Protein AF-A9YVJ6-F1 (afdb_monomer)

Secondary structure (DSSP, 8-state):
-TTT-PPPEEETTTTEEE-TTT--EEEGGGTTEEEESS-SSPPPEEEEEEETTTTEEEEEEEESPPTT-SSS--

Organism: Thiomonas delicata (NCBI:txid364030)

Mean predicted aligned error: 2.03 Å

Structure (mmCIF, N/CA/C/O backbone):
data_AF-A9YVJ6-F1
#
_entry.id   AF-A9YVJ6-F1
#
loop_
_atom_site.group_PDB
_atom_site.id
_atom_site.type_symbol
_atom_site.label_atom_id
_atom_site.label_alt_id
_atom_site.label_comp_id
_atom_site.label_asym_id
_atom_site.label_entity_id
_atom_site.label_seq_id
_atom_site.pdbx_PDB_ins_code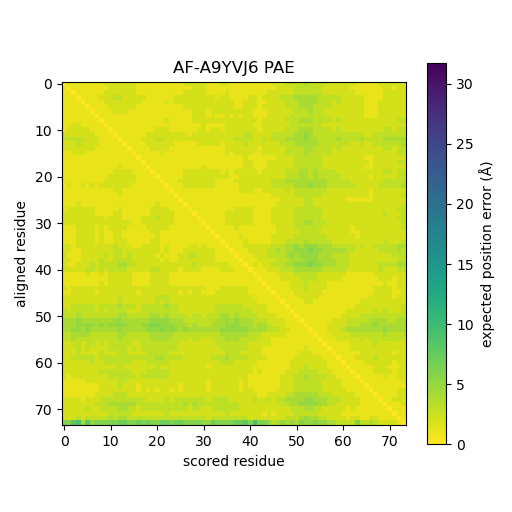
_atom_site.Cartn_x
_atom_site.Cartn_y
_atom_site.Cartn_z
_atom_site.occupancy
_atom_site.B_iso_or_equiv
_atom_site.auth_seq_id
_atom_site.auth_comp_id
_atom_site.auth_asym_id
_atom_site.auth_atom_id
_atom_site.pdbx_PDB_model_num
ATOM 1 N N . CYS A 1 1 ? 6.761 -5.515 -4.542 1.00 98.44 1 CYS A N 1
ATOM 2 C CA . CYS A 1 1 ? 6.769 -4.506 -5.626 1.00 98.44 1 CYS A CA 1
ATOM 3 C C . CYS A 1 1 ? 5.904 -5.022 -6.770 1.00 98.44 1 CYS A C 1
ATOM 5 O O . CYS A 1 1 ? 6.070 -6.189 -7.110 1.00 98.44 1 CYS A O 1
ATOM 7 N N . THR A 1 2 ? 5.035 -4.201 -7.363 1.00 98.50 2 THR A N 1
ATOM 8 C CA . THR A 1 2 ? 4.185 -4.588 -8.509 1.00 98.50 2 THR A CA 1
ATOM 9 C C . THR A 1 2 ? 4.958 -4.836 -9.804 1.00 98.50 2 THR A C 1
ATOM 11 O O . THR A 1 2 ? 4.461 -5.548 -10.659 1.00 98.50 2 THR A O 1
ATOM 14 N N . HIS A 1 3 ? 6.198 -4.345 -9.929 1.00 98.50 3 HIS A N 1
ATOM 15 C CA . HIS A 1 3 ? 7.048 -4.627 -11.093 1.00 98.50 3 HIS A CA 1
ATOM 16 C C . HIS A 1 3 ? 7.472 -6.109 -11.179 1.00 98.50 3 HIS A C 1
ATO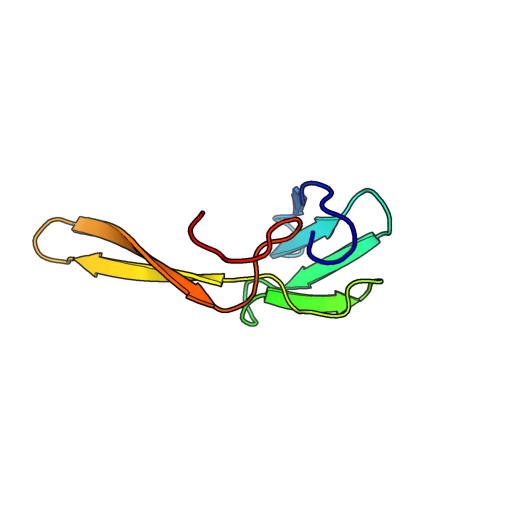M 18 O O . HIS A 1 3 ? 7.010 -6.846 -12.036 1.00 98.50 3 HIS A O 1
ATOM 24 N N . MET A 1 4 ? 8.371 -6.549 -10.288 1.00 98.38 4 MET A N 1
ATOM 25 C CA . MET A 1 4 ? 8.967 -7.900 -10.299 1.00 98.38 4 MET A CA 1
ATOM 26 C C . MET A 1 4 ? 9.085 -8.501 -8.887 1.00 98.38 4 MET A C 1
ATOM 28 O O . MET A 1 4 ? 10.009 -9.244 -8.571 1.00 98.38 4 MET A O 1
ATOM 32 N N . GLY A 1 5 ? 8.182 -8.124 -7.978 1.00 98.38 5 GLY A N 1
ATOM 33 C CA . GLY A 1 5 ? 7.999 -8.839 -6.711 1.00 98.38 5 GLY A CA 1
ATOM 34 C C . GLY A 1 5 ? 8.946 -8.516 -5.567 1.00 98.38 5 GLY A C 1
ATOM 35 O O . GLY A 1 5 ? 8.627 -8.876 -4.439 1.00 98.38 5 GLY A O 1
ATOM 36 N N . CYS A 1 6 ? 10.039 -7.784 -5.793 1.00 98.62 6 CYS A N 1
ATOM 37 C CA . CYS A 1 6 ? 10.964 -7.442 -4.708 1.00 98.62 6 CYS A CA 1
ATOM 38 C C . CYS A 1 6 ? 10.247 -6.791 -3.502 1.00 98.62 6 CYS A C 1
ATOM 40 O O . CYS A 1 6 ? 9.372 -5.932 -3.712 1.00 98.62 6 CYS A O 1
ATOM 42 N N . PRO A 1 7 ? 10.598 -7.160 -2.254 1.00 98.69 7 PRO A N 1
ATOM 43 C CA . PRO A 1 7 ? 10.072 -6.508 -1.059 1.00 98.69 7 PRO A CA 1
ATOM 44 C C . PRO A 1 7 ? 10.381 -5.009 -1.067 1.00 98.69 7 PRO A C 1
ATOM 46 O O . PRO A 1 7 ? 11.478 -4.595 -1.442 1.00 98.69 7 PRO A O 1
ATOM 49 N N . LEU A 1 8 ? 9.399 -4.193 -0.690 1.00 98.62 8 LEU A N 1
ATOM 50 C CA . LEU A 1 8 ? 9.577 -2.747 -0.573 1.00 98.62 8 LEU A CA 1
ATOM 51 C C . LEU A 1 8 ? 10.058 -2.396 0.836 1.00 98.62 8 LEU A C 1
ATOM 53 O O . LEU A 1 8 ? 9.646 -3.030 1.804 1.00 98.62 8 LEU A O 1
ATOM 57 N N . MET A 1 9 ? 10.884 -1.360 0.947 1.00 98.69 9 MET A N 1
ATOM 58 C CA . MET A 1 9 ? 11.301 -0.783 2.225 1.00 98.69 9 MET A CA 1
ATOM 59 C C . MET A 1 9 ? 10.561 0.533 2.453 1.00 98.69 9 MET A C 1
ATOM 61 O O . MET A 1 9 ? 10.479 1.347 1.536 1.00 98.69 9 MET A O 1
ATOM 65 N N . TYR A 1 10 ? 10.027 0.753 3.652 1.00 98.69 10 TYR A N 1
ATOM 66 C CA . TYR A 1 10 ? 9.426 2.037 4.011 1.00 98.69 10 TYR A CA 1
ATOM 67 C C . TYR A 1 10 ? 10.510 3.022 4.461 1.00 98.69 10 TYR A C 1
ATOM 69 O O . TYR A 1 10 ? 11.315 2.701 5.335 1.00 98.69 10 TYR A O 1
ATOM 77 N N . ASP A 1 11 ? 10.522 4.216 3.875 1.00 98.44 11 ASP A N 1
ATOM 78 C CA . ASP A 1 11 ? 11.385 5.321 4.284 1.00 98.44 11 ASP A CA 1
ATOM 79 C C . ASP A 1 11 ? 10.564 6.354 5.076 1.00 98.44 11 ASP A C 1
ATOM 81 O O . ASP A 1 11 ? 9.725 7.034 4.482 1.00 98.44 11 ASP A O 1
ATOM 85 N N . PRO A 1 12 ? 10.801 6.526 6.391 1.00 98.19 12 PRO A N 1
ATOM 86 C CA . PRO A 1 12 ? 10.022 7.439 7.222 1.00 98.19 12 PRO A CA 1
ATOM 87 C C . PRO A 1 12 ? 10.286 8.922 6.932 1.00 98.19 12 PRO A C 1
ATOM 89 O O . PRO A 1 12 ? 9.417 9.739 7.222 1.00 98.19 12 PRO A O 1
ATOM 92 N N . GLN A 1 13 ? 11.440 9.287 6.359 1.00 98.19 13 GLN A N 1
ATOM 93 C CA . GLN A 1 13 ? 11.766 10.69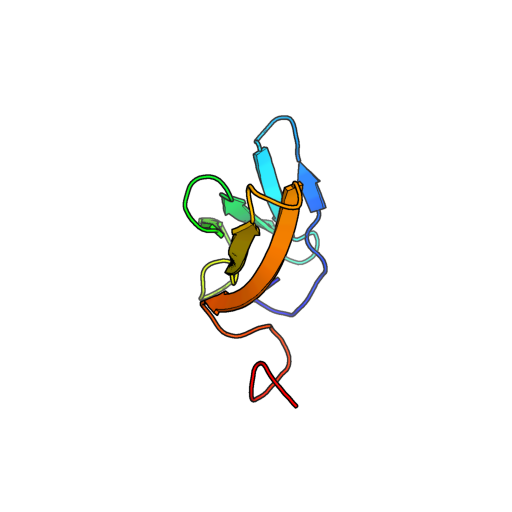0 6.060 1.00 98.19 13 GLN A CA 1
ATOM 94 C C . GLN A 1 13 ? 10.951 11.208 4.877 1.00 98.19 13 GLN A C 1
ATOM 96 O O . GLN A 1 13 ? 10.456 12.330 4.890 1.00 98.19 13 GLN A O 1
ATOM 101 N N . THR A 1 14 ? 10.801 10.367 3.854 1.00 98.06 14 THR A N 1
ATOM 102 C CA . THR A 1 14 ? 10.027 10.692 2.647 1.00 98.06 14 THR A CA 1
ATOM 103 C C . THR A 1 14 ? 8.620 10.106 2.663 1.00 98.06 14 THR A C 1
ATOM 105 O O . THR A 1 14 ? 7.849 10.367 1.746 1.00 98.06 14 THR A O 1
ATOM 108 N N . ARG A 1 15 ? 8.299 9.306 3.687 1.00 98.50 15 ARG A N 1
ATOM 109 C CA . ARG A 1 15 ? 7.032 8.586 3.865 1.00 98.50 15 ARG A CA 1
ATOM 110 C C . ARG A 1 15 ? 6.652 7.754 2.642 1.00 98.50 15 ARG A C 1
ATOM 112 O O . ARG A 1 15 ? 5.482 7.646 2.316 1.00 98.50 15 ARG A O 1
ATOM 119 N N . SER A 1 16 ? 7.636 7.152 1.975 1.00 98.69 16 SER A N 1
ATOM 120 C CA . SER A 1 16 ? 7.447 6.407 0.725 1.00 98.69 16 SER A CA 1
ATOM 121 C C . SER A 1 16 ?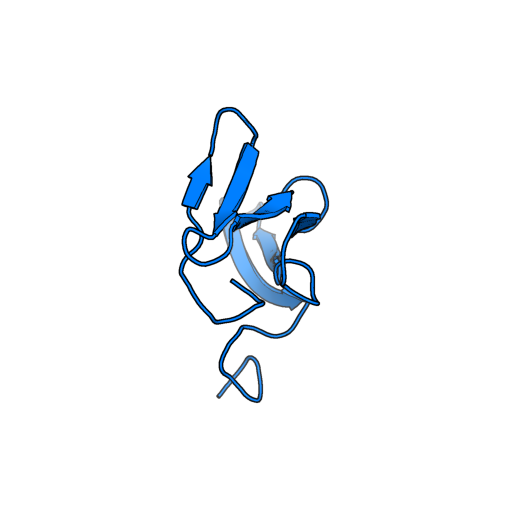 7.911 4.955 0.840 1.00 98.69 16 SER A C 1
ATOM 123 O O . SER A 1 16 ? 8.787 4.623 1.641 1.00 98.69 16 SER A O 1
ATOM 125 N N . PHE A 1 17 ? 7.342 4.075 0.018 1.00 98.81 17 PHE A N 1
ATOM 126 C CA . PHE A 1 17 ? 7.835 2.710 -0.158 1.00 98.81 17 PHE A CA 1
ATOM 127 C C . PHE A 1 17 ? 8.818 2.647 -1.328 1.00 98.81 17 PHE A C 1
ATOM 129 O O . PHE A 1 17 ? 8.469 3.022 -2.445 1.00 98.81 17 PHE A O 1
ATOM 136 N N . LYS A 1 18 ? 10.026 2.125 -1.099 1.00 98.62 18 LYS A N 1
ATOM 137 C CA . LYS A 1 18 ? 11.126 2.084 -2.074 1.00 98.62 18 LYS A CA 1
ATOM 138 C C . LYS A 1 18 ? 11.506 0.650 -2.431 1.00 98.62 18 LYS A C 1
ATOM 140 O O . LYS A 1 18 ? 11.774 -0.178 -1.560 1.00 98.62 18 LYS A O 1
ATOM 145 N N . CYS A 1 19 ? 11.542 0.355 -3.725 1.00 98.69 19 CYS A N 1
ATOM 146 C CA . CYS A 1 19 ? 11.972 -0.930 -4.264 1.00 98.69 19 CYS A CA 1
ATOM 147 C C . CYS A 1 19 ? 13.494 -0.935 -4.480 1.00 98.69 19 CYS A C 1
ATOM 149 O O . CYS A 1 19 ? 13.981 -0.119 -5.266 1.00 98.69 19 CYS A O 1
ATOM 151 N N . PRO A 1 20 ? 14.253 -1.869 -3.878 1.00 98.38 20 PRO A N 1
ATOM 152 C CA . PRO A 1 20 ? 15.710 -1.905 -4.020 1.00 98.38 20 PRO A CA 1
ATOM 153 C C . PRO A 1 20 ? 16.183 -2.433 -5.381 1.00 98.38 20 PRO A C 1
ATOM 155 O O . PRO A 1 20 ? 17.331 -2.218 -5.745 1.00 98.38 20 PRO A O 1
ATOM 158 N N . CYS A 1 21 ? 15.325 -3.130 -6.132 1.00 98.44 21 CYS A N 1
ATOM 159 C CA . CYS A 1 21 ? 15.739 -3.817 -7.358 1.00 98.44 21 CYS A CA 1
ATOM 160 C C . CYS A 1 21 ? 15.851 -2.879 -8.566 1.00 98.44 21 CYS A C 1
ATOM 162 O O . CYS A 1 21 ? 16.819 -2.939 -9.310 1.00 98.44 21 CYS A O 1
ATOM 164 N N . HIS A 1 22 ? 14.853 -2.012 -8.761 1.00 98.19 22 HIS A N 1
ATOM 165 C CA . HIS A 1 22 ? 14.755 -1.140 -9.943 1.00 98.19 22 HIS A CA 1
ATOM 166 C C . HIS A 1 22 ? 14.226 0.257 -9.581 1.00 98.19 22 HIS A C 1
ATOM 168 O O . HIS A 1 22 ? 13.557 0.905 -10.382 1.00 98.19 22 HIS A O 1
ATOM 174 N N . TYR A 1 23 ? 14.447 0.678 -8.332 1.00 97.88 23 TYR A N 1
ATOM 175 C CA . TYR A 1 23 ? 14.212 2.042 -7.842 1.00 97.88 23 TYR A CA 1
ATOM 176 C C . TYR A 1 23 ? 12.783 2.587 -8.002 1.00 97.88 23 TYR A C 1
ATOM 178 O O . TYR A 1 23 ? 12.576 3.796 -8.006 1.00 97.88 23 TYR A O 1
ATOM 186 N N . SER A 1 24 ? 11.778 1.710 -8.109 1.00 98.62 24 SER A N 1
ATOM 187 C CA . SER A 1 24 ? 10.377 2.146 -8.061 1.00 98.62 24 SER A CA 1
ATOM 188 C C . SER A 1 24 ? 10.030 2.664 -6.666 1.00 98.62 24 SER A C 1
ATOM 190 O O . SER A 1 24 ? 10.426 2.052 -5.671 1.00 98.62 24 SER A O 1
ATOM 192 N N . MET A 1 25 ? 9.297 3.769 -6.598 1.00 98.75 25 MET A N 1
ATOM 193 C CA . MET A 1 25 ? 8.868 4.421 -5.365 1.00 98.75 25 MET A CA 1
ATOM 194 C C . MET A 1 25 ? 7.358 4.645 -5.384 1.00 98.75 25 MET A C 1
ATOM 196 O O . MET A 1 25 ? 6.810 5.027 -6.417 1.00 98.75 25 MET A O 1
ATOM 200 N N . PHE A 1 26 ? 6.703 4.436 -4.246 1.00 98.88 26 PHE A N 1
ATOM 201 C CA . PHE A 1 26 ? 5.250 4.531 -4.103 1.00 98.88 26 PHE A CA 1
ATOM 202 C C . PHE A 1 26 ? 4.884 5.397 -2.896 1.00 98.88 26 PHE A C 1
ATOM 204 O O . PHE A 1 26 ? 5.545 5.319 -1.856 1.00 98.88 26 PHE A O 1
ATOM 211 N N . ASP A 1 27 ? 3.833 6.197 -3.035 1.00 98.75 27 ASP A N 1
ATOM 212 C CA . ASP A 1 27 ? 3.323 7.115 -2.017 1.00 98.75 27 ASP A CA 1
ATOM 213 C C . ASP A 1 27 ? 2.108 6.497 -1.287 1.00 98.75 27 ASP A C 1
ATOM 215 O O . ASP A 1 27 ? 1.009 6.438 -1.850 1.00 98.75 27 ASP A O 1
ATOM 219 N N . PRO A 1 28 ? 2.257 6.022 -0.036 1.00 98.38 28 PRO A N 1
ATOM 220 C CA . PRO A 1 28 ? 1.148 5.484 0.745 1.00 98.38 28 PRO A CA 1
ATOM 221 C C . PRO A 1 28 ? 0.104 6.529 1.150 1.00 98.38 28 PRO A C 1
ATOM 223 O O . PRO A 1 28 ? -1.031 6.151 1.432 1.00 98.38 28 PRO A O 1
ATOM 226 N N . GLU A 1 29 ? 0.436 7.822 1.161 1.00 98.50 29 GLU A N 1
ATOM 227 C CA . GLU A 1 29 ? -0.535 8.885 1.450 1.00 98.50 29 GLU A CA 1
ATOM 228 C C . GLU A 1 29 ? -1.441 9.186 0.253 1.00 98.50 29 GLU A C 1
ATOM 230 O O . GLU A 1 29 ? -2.500 9.794 0.406 1.00 98.50 29 GLU A O 1
ATOM 235 N N . LYS A 1 30 ? -1.052 8.720 -0.938 1.00 98.31 30 LYS A N 1
ATOM 236 C CA . LYS A 1 30 ? -1.817 8.842 -2.184 1.00 98.31 30 LYS A CA 1
ATOM 237 C C . LYS A 1 30 ? -2.267 7.482 -2.701 1.00 98.31 30 LYS A C 1
ATOM 239 O O . LYS A 1 30 ? -2.116 7.175 -3.877 1.00 98.31 30 LYS A O 1
ATOM 244 N N . SER A 1 31 ? -2.826 6.661 -1.813 1.00 97.75 31 SER A N 1
ATOM 245 C CA . SER A 1 31 ? -3.377 5.336 -2.149 1.00 97.75 31 SER A CA 1
ATOM 246 C C . SER A 1 31 ? -2.379 4.409 -2.860 1.00 97.75 31 SER A C 1
ATOM 248 O O . SER A 1 31 ? -2.762 3.623 -3.718 1.00 97.75 31 SER A O 1
ATOM 250 N N . GLY A 1 32 ? -1.091 4.505 -2.518 1.00 98.38 32 GLY A N 1
ATOM 251 C CA . GLY A 1 32 ? -0.047 3.677 -3.119 1.00 98.38 32 GLY A CA 1
ATOM 252 C C . GLY A 1 32 ? 0.427 4.149 -4.495 1.00 98.38 32 GLY A C 1
ATOM 253 O O . GLY A 1 32 ? 1.136 3.386 -5.153 1.00 98.38 32 GLY A O 1
ATOM 254 N N . GLN A 1 33 ? 0.070 5.369 -4.919 1.00 98.69 33 GLN A N 1
ATOM 255 C CA . GLN A 1 33 ? 0.453 5.940 -6.212 1.00 98.69 33 GLN A CA 1
ATOM 256 C C . GLN A 1 33 ? 1.952 5.777 -6.482 1.00 98.69 33 GLN A C 1
ATOM 258 O O . GLN A 1 33 ? 2.787 6.157 -5.655 1.00 98.69 33 GLN A O 1
ATOM 263 N N . MET A 1 34 ? 2.313 5.256 -7.655 1.00 98.50 34 MET A N 1
ATOM 264 C CA . MET A 1 34 ? 3.704 5.216 -8.085 1.00 98.50 34 MET A CA 1
ATOM 265 C C . MET A 1 34 ? 4.213 6.644 -8.323 1.00 98.50 34 MET A C 1
ATOM 267 O O . MET A 1 34 ? 3.731 7.362 -9.195 1.00 98.50 34 MET A O 1
ATOM 271 N N . ILE A 1 35 ? 5.230 7.041 -7.561 1.00 98.50 35 ILE A N 1
ATOM 272 C CA . ILE A 1 35 ? 5.914 8.332 -7.702 1.00 98.50 35 ILE A CA 1
ATOM 273 C C . ILE A 1 35 ? 6.807 8.299 -8.949 1.00 98.50 35 ILE A C 1
ATOM 275 O O . ILE A 1 35 ? 6.787 9.210 -9.773 1.00 98.50 35 ILE A O 1
ATOM 279 N N . CYS A 1 36 ? 7.604 7.237 -9.081 1.00 98.19 36 CYS A N 1
ATOM 280 C CA . CYS A 1 36 ? 8.436 6.938 -10.246 1.00 98.19 36 CYS A CA 1
ATOM 281 C C . CYS A 1 36 ? 8.837 5.459 -10.226 1.00 98.19 36 CYS A C 1
ATOM 283 O O . CYS A 1 36 ? 8.870 4.846 -9.158 1.00 98.19 36 CYS A O 1
ATOM 285 N N . GLY A 1 37 ? 9.207 4.877 -11.366 1.00 97.75 37 GLY A N 1
ATOM 286 C CA . GLY A 1 37 ? 9.676 3.494 -11.397 1.00 97.75 37 GLY A CA 1
ATOM 287 C 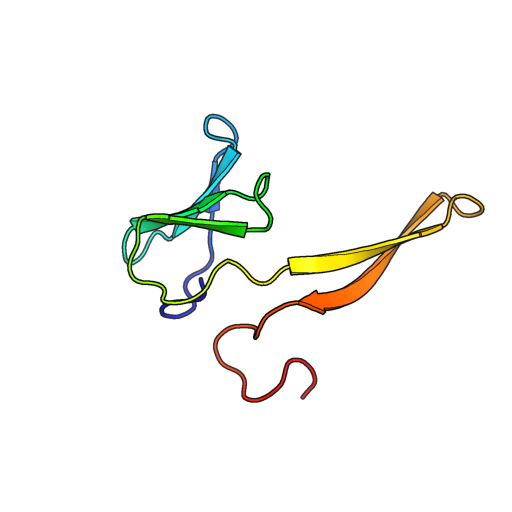C . GLY A 1 37 ? 9.405 2.770 -12.704 1.00 97.75 37 GLY A C 1
ATOM 288 O O . GLY A 1 37 ? 9.195 3.395 -13.736 1.00 97.75 37 GLY A O 1
ATOM 289 N N . GLN A 1 38 ? 9.442 1.440 -12.622 1.00 98.25 38 GLN A N 1
ATOM 290 C CA . GLN A 1 38 ? 9.214 0.515 -13.739 1.00 98.25 38 GLN A CA 1
ATOM 291 C C . GLN A 1 38 ? 7.936 -0.318 -13.560 1.00 98.25 38 GLN A C 1
ATOM 293 O O . GLN A 1 38 ? 7.585 -1.103 -14.434 1.00 98.25 38 GLN A O 1
ATOM 298 N N . ALA A 1 39 ? 7.250 -0.199 -12.419 1.00 97.56 39 ALA A N 1
ATOM 299 C CA . ALA A 1 39 ? 5.946 -0.828 -12.261 1.00 97.56 39 ALA A CA 1
ATOM 300 C C . ALA A 1 39 ? 4.922 -0.166 -13.194 1.00 97.56 39 ALA A C 1
ATOM 302 O O . ALA A 1 39 ? 5.012 1.023 -13.483 1.00 97.56 39 ALA A O 1
ATOM 303 N N . THR A 1 40 ? 3.935 -0.934 -13.646 1.00 96.88 40 THR A N 1
ATOM 304 C CA . THR A 1 40 ? 2.815 -0.434 -14.461 1.00 96.88 40 THR A CA 1
ATOM 305 C C . THR A 1 40 ? 1.543 -0.222 -13.642 1.00 96.88 40 THR A C 1
ATOM 307 O O . THR A 1 40 ? 0.520 0.169 -14.192 1.00 96.88 40 THR A O 1
ATOM 310 N N . GLU A 1 41 ? 1.602 -0.500 -12.339 1.00 97.62 41 GLU A N 1
ATOM 311 C CA . GLU A 1 41 ? 0.486 -0.427 -11.400 1.00 97.62 41 GLU A CA 1
ATOM 312 C C . GLU A 1 41 ? 0.947 0.208 -10.086 1.00 97.62 41 GLU A C 1
ATOM 314 O O . GLU A 1 41 ? 2.072 -0.040 -9.623 1.00 97.62 41 GLU A O 1
ATOM 319 N N . ASP A 1 42 ? 0.047 0.977 -9.474 1.00 98.62 42 ASP A N 1
ATOM 320 C CA . ASP A 1 42 ? 0.182 1.480 -8.109 1.00 98.62 42 ASP A CA 1
ATOM 321 C C . ASP A 1 42 ? 0.243 0.325 -7.096 1.00 98.62 42 ASP A C 1
ATOM 323 O O . ASP A 1 42 ? -0.068 -0.829 -7.401 1.00 98.62 42 ASP A O 1
ATOM 327 N N . LEU A 1 43 ? 0.678 0.615 -5.871 1.00 98.56 43 LEU A N 1
ATOM 328 C CA . LEU A 1 43 ? 0.824 -0.409 -4.843 1.00 98.56 43 LEU A CA 1
ATOM 329 C C . LEU A 1 43 ? -0.559 -0.928 -4.387 1.00 98.56 43 LEU A C 1
ATOM 331 O O . LEU A 1 43 ? -1.363 -0.118 -3.924 1.00 98.56 43 LEU A O 1
ATOM 335 N N . PRO A 1 44 ? -0.838 -2.250 -4.438 1.00 98.56 44 PRO A 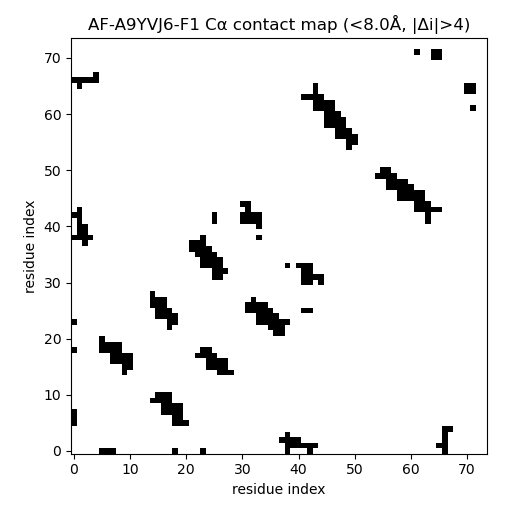N 1
ATOM 336 C CA . PRO A 1 44 ? -2.111 -2.797 -3.989 1.00 98.56 44 PRO A CA 1
ATOM 337 C C . PRO A 1 44 ? -2.378 -2.447 -2.529 1.00 98.56 44 PRO A C 1
ATOM 339 O O . PRO A 1 44 ? -1.499 -2.585 -1.672 1.00 98.56 44 PRO A O 1
ATOM 342 N N . GLN A 1 45 ? -3.603 -2.017 -2.245 1.00 98.50 45 GLN A N 1
ATOM 343 C CA . GLN A 1 45 ? -3.992 -1.533 -0.928 1.00 98.50 45 GLN A CA 1
ATOM 344 C C . GLN A 1 45 ? -4.807 -2.590 -0.190 1.00 98.50 45 GLN A C 1
ATOM 346 O O . GLN A 1 45 ? -5.787 -3.116 -0.717 1.00 98.50 45 GLN A O 1
ATOM 351 N N . ILE A 1 46 ? -4.428 -2.870 1.057 1.00 98.56 46 ILE A N 1
ATOM 352 C CA . ILE A 1 46 ? -5.272 -3.647 1.964 1.00 98.56 46 ILE A CA 1
ATOM 353 C C . ILE A 1 46 ? -6.417 -2.748 2.420 1.00 98.56 46 ILE A C 1
ATOM 355 O O . ILE A 1 46 ? -6.186 -1.714 3.050 1.00 98.56 46 ILE A O 1
ATOM 359 N N . GLN A 1 47 ? -7.648 -3.141 2.113 1.00 98.31 47 GLN A N 1
ATOM 360 C CA . GLN A 1 47 ? -8.825 -2.459 2.625 1.00 98.31 47 GLN A CA 1
ATOM 361 C C . GLN A 1 47 ? -9.035 -2.873 4.078 1.00 98.31 47 GLN A C 1
ATOM 363 O O . GLN A 1 47 ? -9.112 -4.065 4.392 1.00 98.31 47 GLN A O 1
ATOM 368 N N . LEU A 1 48 ? -9.115 -1.878 4.956 1.00 98.56 48 LEU A N 1
ATOM 369 C CA . LEU A 1 48 ? -9.262 -2.071 6.390 1.00 98.56 48 LEU A CA 1
ATOM 370 C C . LEU A 1 48 ? -10.669 -1.677 6.839 1.00 98.56 48 LEU A C 1
ATOM 372 O O . LEU A 1 48 ? -11.231 -0.695 6.356 1.00 98.56 48 LEU A O 1
ATOM 376 N N . SER A 1 49 ? -11.208 -2.430 7.791 1.00 98.56 49 SER A N 1
ATOM 377 C CA . SER A 1 49 ? -12.393 -2.069 8.567 1.00 98.56 49 SER A CA 1
ATOM 378 C C . SER A 1 49 ? -11.984 -1.890 10.023 1.00 98.56 49 SER A C 1
ATOM 380 O O . SER A 1 49 ? -11.277 -2.740 10.564 1.00 98.56 49 SER A O 1
ATOM 382 N N . TYR A 1 50 ? -12.425 -0.804 10.651 1.00 98.62 50 TYR A N 1
ATOM 383 C CA . TYR A 1 50 ? -12.198 -0.537 12.071 1.00 98.62 50 TYR A CA 1
ATOM 384 C C . TYR A 1 50 ? -13.483 -0.796 12.861 1.00 98.62 50 TYR A C 1
ATOM 386 O O . TYR A 1 50 ? -14.536 -0.259 12.512 1.00 98.62 50 TYR A O 1
ATOM 394 N N . ASP A 1 51 ? -13.391 -1.613 13.907 1.00 98.50 51 ASP A N 1
ATOM 395 C CA . ASP A 1 51 ? -14.467 -1.842 14.868 1.00 98.50 51 ASP A CA 1
ATOM 396 C C . ASP A 1 51 ? -14.190 -1.060 16.157 1.00 98.50 51 ASP A C 1
ATOM 398 O O . ASP A 1 51 ? -13.342 -1.428 16.969 1.00 98.50 51 ASP A O 1
ATOM 402 N N . ALA A 1 52 ? -14.950 0.018 16.356 1.00 98.44 52 ALA A N 1
ATOM 403 C CA . ALA A 1 52 ? -14.830 0.890 17.519 1.00 98.44 52 ALA A CA 1
ATOM 404 C C . ALA A 1 52 ? -15.315 0.253 18.833 1.00 98.44 52 ALA A C 1
ATOM 406 O O . ALA A 1 52 ? -14.953 0.739 19.902 1.00 98.44 52 ALA A O 1
ATOM 407 N N . ALA A 1 53 ? -16.143 -0.797 18.783 1.00 98.44 53 ALA A N 1
ATOM 408 C CA . ALA A 1 53 ? -16.634 -1.460 19.991 1.00 98.44 53 ALA A CA 1
ATOM 409 C C . ALA A 1 53 ? -15.562 -2.358 20.622 1.00 98.44 53 ALA A C 1
ATOM 411 O O . ALA A 1 53 ? -15.541 -2.534 21.840 1.00 98.44 53 ALA A O 1
ATOM 412 N N . THR A 1 54 ? -14.684 -2.921 19.790 1.00 98.38 54 THR A N 1
ATOM 413 C CA . THR A 1 54 ? -13.618 -3.837 20.211 1.00 98.38 54 THR A CA 1
ATOM 414 C C . THR A 1 54 ? -12.216 -3.241 20.086 1.00 98.38 54 THR A C 1
ATOM 416 O O . THR A 1 54 ? -11.267 -3.875 20.537 1.00 98.38 54 THR A O 1
ATOM 419 N N . ASP A 1 55 ? -12.088 -2.036 19.516 1.00 98.25 55 ASP A N 1
ATOM 420 C CA . ASP A 1 55 ? -10.815 -1.382 19.175 1.00 98.25 55 ASP A CA 1
ATOM 421 C C . ASP A 1 55 ? -9.931 -2.269 18.278 1.00 98.25 55 ASP A C 1
ATOM 423 O O . ASP A 1 55 ? -8.731 -2.445 18.492 1.00 98.25 55 ASP A O 1
ATOM 427 N N . THR A 1 56 ? -10.547 -2.894 17.268 1.00 98.62 56 THR A N 1
ATOM 428 C CA . THR A 1 56 ? -9.861 -3.821 16.357 1.00 98.62 56 THR A CA 1
ATOM 429 C C . THR A 1 56 ? -9.854 -3.328 14.914 1.00 98.62 56 THR A C 1
ATOM 431 O O . THR A 1 56 ? -10.755 -2.631 14.447 1.00 98.62 56 THR A O 1
ATOM 434 N N . VAL A 1 57 ? -8.802 -3.705 14.183 1.00 98.56 57 VAL A N 1
ATOM 435 C CA . VAL A 1 57 ? -8.639 -3.420 12.753 1.00 98.56 57 VAL A CA 1
ATOM 436 C C . VAL A 1 57 ? -8.574 -4.737 11.989 1.00 98.56 57 VAL A C 1
ATOM 438 O O . VAL A 1 57 ? -7.712 -5.577 12.248 1.00 98.56 57 VAL A O 1
ATOM 441 N N . HIS A 1 58 ? -9.462 -4.898 11.012 1.00 98.56 58 HIS A N 1
ATOM 442 C CA . HIS A 1 58 ? -9.555 -6.087 10.170 1.00 98.56 58 HIS A CA 1
ATOM 443 C C . HIS A 1 58 ? -9.156 -5.773 8.730 1.00 98.56 58 HIS A C 1
ATOM 445 O O . HIS A 1 58 ? -9.651 -4.815 8.141 1.00 98.56 58 HIS A O 1
ATOM 451 N N . ALA A 1 59 ? -8.317 -6.620 8.133 1.00 98.38 59 ALA A N 1
ATOM 452 C CA . ALA A 1 59 ? -8.128 -6.648 6.686 1.00 98.38 59 ALA A CA 1
ATOM 453 C C . ALA A 1 59 ? -9.316 -7.371 6.039 1.00 98.38 59 ALA A C 1
ATOM 455 O O . ALA A 1 59 ? -9.547 -8.545 6.323 1.00 98.38 59 ALA A O 1
ATOM 456 N N . VAL A 1 60 ? -10.073 -6.672 5.193 1.00 98.44 60 VAL A N 1
ATOM 457 C CA . VAL A 1 60 ? -11.338 -7.185 4.634 1.00 98.44 60 VAL A CA 1
ATOM 458 C C . VAL A 1 60 ? -11.290 -7.423 3.127 1.00 98.44 60 VAL A C 1
ATOM 460 O O . VAL A 1 60 ? -12.047 -8.245 2.620 1.00 98.44 60 VAL A O 1
ATOM 463 N N . ALA A 1 61 ? -10.401 -6.738 2.407 1.00 98.19 61 ALA A N 1
ATOM 464 C CA . ALA A 1 61 ? -10.215 -6.917 0.969 1.00 98.19 61 ALA A CA 1
ATOM 465 C C . ALA A 1 61 ? -8.846 -6.391 0.511 1.00 98.19 61 ALA A C 1
ATOM 467 O O . ALA A 1 61 ? -8.072 -5.843 1.299 1.00 98.19 61 ALA A O 1
ATOM 468 N N . VAL A 1 62 ? -8.562 -6.543 -0.783 1.00 98.50 62 VAL A N 1
ATOM 469 C CA . VAL A 1 62 ? -7.392 -5.966 -1.454 1.00 98.50 62 VAL A CA 1
ATOM 470 C C . VAL A 1 62 ? -7.852 -5.259 -2.725 1.00 98.50 62 VAL A C 1
ATOM 472 O O . VAL A 1 62 ? -8.487 -5.886 -3.574 1.00 98.50 62 VAL A O 1
ATOM 475 N N . THR A 1 63 ? -7.507 -3.980 -2.866 1.00 98.00 63 THR A N 1
ATOM 476 C CA . THR A 1 63 ? -7.680 -3.212 -4.107 1.00 98.00 63 THR A CA 1
ATOM 477 C C . THR A 1 63 ? -6.393 -3.301 -4.925 1.00 98.00 63 THR A C 1
ATOM 479 O O . THR A 1 63 ? -5.325 -2.946 -4.429 1.00 98.00 63 THR A O 1
ATOM 482 N N . GLY A 1 64 ? -6.489 -3.777 -6.169 1.00 97.62 64 GLY A N 1
ATOM 483 C CA . GLY A 1 64 ? -5.337 -4.133 -7.012 1.00 97.62 64 GLY A CA 1
ATOM 484 C C . GLY A 1 64 ? -4.961 -5.620 -6.919 1.00 97.62 64 GLY A C 1
ATOM 485 O O . GLY A 1 64 ? -5.468 -6.350 -6.062 1.00 97.62 64 GLY A O 1
ATOM 486 N N . LEU A 1 65 ? -4.088 -6.094 -7.814 1.00 98.25 65 LEU A N 1
ATOM 487 C CA . LEU A 1 65 ? -3.626 -7.487 -7.847 1.00 98.25 65 LEU A CA 1
ATOM 488 C C . LEU A 1 65 ? -2.271 -7.614 -7.139 1.00 98.25 65 LEU A C 1
ATOM 490 O O . LEU A 1 65 ? -1.311 -6.914 -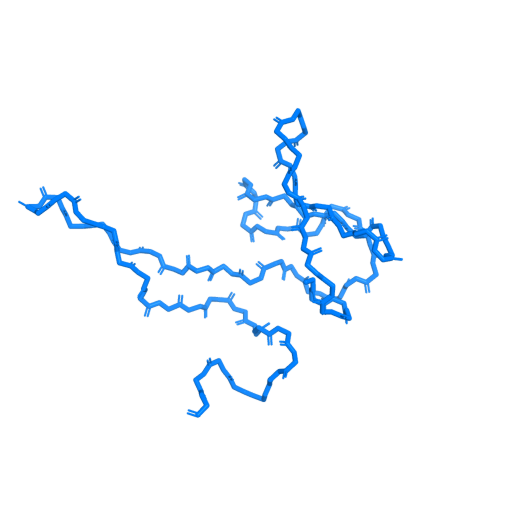7.455 1.00 98.25 65 LEU A O 1
ATOM 494 N N . ILE A 1 66 ? -2.167 -8.527 -6.173 1.00 98.56 66 ILE A N 1
ATOM 495 C CA . ILE A 1 66 ? -0.885 -8.808 -5.519 1.00 98.56 66 ILE A CA 1
ATOM 496 C C . ILE A 1 66 ? 0.062 -9.447 -6.542 1.00 98.56 66 ILE A C 1
ATOM 498 O O . ILE A 1 66 ? -0.322 -10.343 -7.290 1.00 98.56 66 ILE A O 1
ATOM 502 N N . TYR A 1 67 ? 1.325 -9.017 -6.546 1.00 98.44 67 TYR A N 1
ATOM 503 C CA . TYR A 1 67 ? 2.337 -9.562 -7.449 1.00 98.44 67 TYR A CA 1
ATOM 504 C C . TYR A 1 67 ? 2.471 -11.092 -7.334 1.00 98.44 67 TYR A C 1
ATOM 506 O O . TYR A 1 67 ? 2.471 -11.652 -6.234 1.00 98.44 67 TYR A O 1
ATOM 514 N N . GLY A 1 68 ? 2.685 -11.751 -8.477 1.00 98.12 68 GLY A N 1
ATOM 515 C CA . GLY A 1 68 ? 3.088 -13.158 -8.537 1.00 98.12 68 GLY A CA 1
ATOM 516 C C . GLY A 1 68 ? 1.955 -14.163 -8.324 1.00 98.12 68 GLY A C 1
ATOM 517 O O . GLY A 1 68 ? 2.231 -15.313 -7.994 1.00 98.12 68 GLY A O 1
ATOM 518 N N . ARG A 1 69 ? 0.693 -13.754 -8.495 1.00 97.75 69 ARG A N 1
ATOM 519 C CA . ARG A 1 69 ? -0.483 -14.633 -8.385 1.00 97.75 69 ARG A CA 1
ATOM 520 C C . ARG A 1 69 ? -1.536 -14.321 -9.447 1.00 97.75 69 ARG A C 1
ATOM 522 O O . ARG A 1 69 ? -1.609 -13.200 -9.936 1.00 97.75 69 ARG A O 1
ATOM 529 N N . GLN A 1 70 ? -2.351 -15.323 -9.784 1.00 97.94 70 GLN A N 1
ATOM 530 C CA . GLN A 1 70 ? -3.455 -15.181 -10.747 1.00 97.94 70 GLN A CA 1
ATOM 531 C C . GLN A 1 70 ? -4.732 -14.600 -10.120 1.00 97.94 70 GLN A C 1
ATOM 533 O O . GLN A 1 70 ? -5.536 -13.995 -10.820 1.00 97.94 70 GLN A O 1
ATOM 538 N N . ALA A 1 71 ? -4.910 -14.762 -8.808 1.00 98.00 71 ALA A N 1
ATOM 539 C CA . ALA A 1 71 ? -6.004 -14.193 -8.028 1.00 98.00 71 ALA A CA 1
ATOM 540 C C . ALA A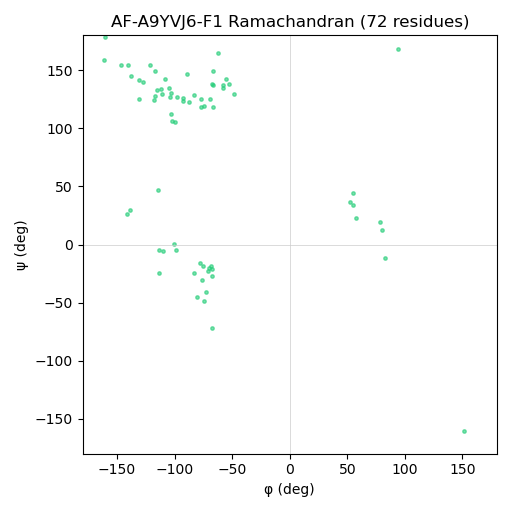 1 71 ? -5.506 -13.857 -6.618 1.00 98.00 71 ALA A C 1
ATOM 542 O O . ALA A 1 71 ? -4.552 -14.469 -6.141 1.00 98.00 71 ALA A O 1
ATOM 543 N N . ASN A 1 72 ? -6.136 -12.894 -5.937 1.00 98.19 72 ASN A N 1
ATOM 544 C CA . ASN A 1 72 ? -5.722 -12.495 -4.586 1.00 98.19 72 ASN A CA 1
ATOM 545 C C . ASN A 1 72 ? -5.970 -13.584 -3.528 1.00 98.19 72 ASN A C 1
ATOM 547 O O . ASN A 1 72 ? -5.214 -13.648 -2.558 1.00 98.19 72 ASN A O 1
ATOM 551 N N . VAL A 1 73 ? -6.958 -14.455 -3.746 1.00 97.44 73 VAL A N 1
ATOM 552 C CA . VAL A 1 73 ? -7.230 -15.668 -2.958 1.00 97.44 73 VAL A CA 1
ATOM 553 C C . VAL A 1 73 ? -6.904 -16.874 -3.840 1.00 97.44 73 VAL A C 1
ATOM 555 O O . VAL A 1 73 ? -7.330 -16.895 -4.994 1.00 97.44 73 VAL A O 1
ATOM 558 N N . LEU A 1 74 ? -6.111 -17.813 -3.317 1.00 93.00 74 LEU A N 1
ATOM 559 C CA . LEU A 1 74 ? -5.643 -19.010 -4.027 1.00 93.00 74 LEU A CA 1
ATOM 560 C C . LEU A 1 74 ? -6.493 -20.231 -3.683 1.00 93.00 74 LEU A C 1
ATOM 562 O O . LEU A 1 74 ? -6.892 -20.333 -2.501 1.00 93.00 74 LEU A O 1
#

Sequence (74 aa):
CTHMGCPLMYDPQTRSFKCPCHYSMFDPEKSGQMICGQATEDLPQIQLSYDAATDTVHAVAVTGLIYGRQANVL

pLDDT: mean 98.27, std 0.71, range [93.0, 98.88]

Solvent-accessible surface area (backbone atoms only — not comparable to full-atom values): 4572 Å² total; per-residue (Å²): 62,64,58,84,53,52,72,60,44,78,39,82,90,78,56,28,36,38,26,83,87,68,63,27,31,24,30,63,91,58,73,17,36,62,75,47,60,73,44,92,56,51,45,59,42,74,39,73,46,76,41,84,91,76,74,44,78,40,81,76,49,66,50,68,75,58,62,95,55,96,54,91,73,130

Radius of gyration: 13.72 Å; Cα contacts (8 Å, |Δi|>4): 142; chains: 1; bounding box: 32×30×35 Å

InterPro domains:
  IPR014067 Arsenite oxidase subunit AioB/Iodate reductase subunit IdrB, small subunit [TIGR02694] (1-73)
  IPR017941 Rieske [2Fe-2S] iron-sulphur domain [PF00355] (1-45)
  IPR017941 Rieske [2Fe-2S] iron-sulphur domain [PS51296] (1-57)
  IPR036922 Rieske [2Fe-2S] iron-sulphur domain superfamily [G3DSA:2.102.10.10] (1-74)
  IPR036922 Rieske [2Fe-2S] iron-sulphur domain superfamily [SSF50022] (1-72)

Nearest PDB structures (foldseek):
  8cff-assembly2_D  TM=9.939E-01  e=4.876E-08  Alcaligenes faecalis
  1g8j-assembly1_B  TM=9.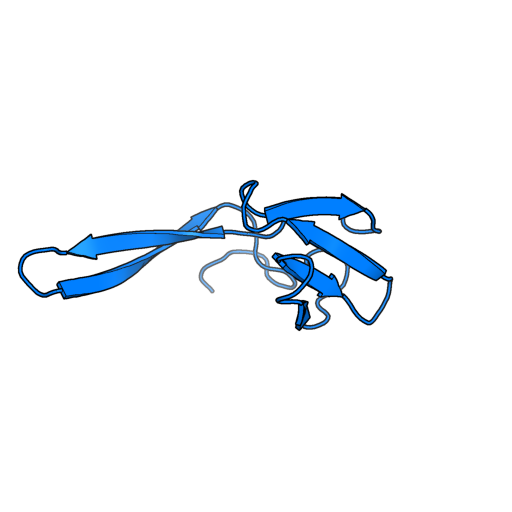965E-01  e=4.876E-08  Alcaligenes faecalis
  1g8k-assembly1_B  TM=9.967E-01  e=5.840E-08  Alcaligenes faecalis
  5nqd-assembly2_D  TM=9.875E-01  e=2.390E-05  Pseudorhizobium banfieldiae
  8ed4-assembly1_D  TM=9.866E-01  e=5.223E-05  Pseudorhizobium banfieldiae

Foldseek 3Di:
DQQAQAAWDQDPVVRWTFGPPWTWIFHVVVVQHTPDTDHPDGDKDQDWDADPVVRDIDRDDIHDADPPDPHPPD